Protein AF-A0A967M6R1-F1 (afdb_monomer)

Solvent-accessible surface area (backbone atoms only — not comparable to full-atom values): 4103 Å² total; per-residue (Å²): 136,78,91,60,90,78,68,56,63,72,60,50,55,52,65,74,66,59,60,94,87,64,85,85,85,87,75,66,98,80,66,86,76,68,89,83,65,88,84,81,89,69,77,77,51,95,71,34,66,38,74,76,81,73,108

Radius of gyration: 12.38 Å; Cα contacts (8 Å, |Δi|>4): 19; chains: 1; bounding box: 30×21×29 Å

Secondary structure (DSSP, 8-state):
---SS---HHHHHHHHH--TT-------TT----SSSPP-----BTTBS-HHHH-

Mean predicted aligned error: 2.41 Å

pLDDT: mean 96.68, std 2.09, range [85.62, 98.44]

Foldseek 3Di:
DDPDPPPDPVVVVVVVPDDPPDDDDQDDPPDDDDPPDDDDDPDPDVPVPPSVVVD

Structure (mmCIF, N/CA/C/O backbone):
data_AF-A0A967M6R1-F1
#
_entry.id   AF-A0A967M6R1-F1
#
loop_
_atom_site.group_PDB
_atom_site.id
_atom_site.type_symbol
_atom_site.label_atom_id
_atom_site.label_alt_id
_atom_site.label_comp_id
_atom_site.label_asym_id
_atom_site.label_entity_id
_atom_site.label_seq_id
_atom_site.pdbx_PDB_ins_code
_atom_site.Cartn_x
_atom_site.Cartn_y
_atom_site.Cartn_z
_atom_site.occupancy
_atom_site.B_iso_or_equiv
_atom_site.auth_seq_id
_atom_site.auth_comp_id
_atom_site.auth_asym_id
_atom_site.auth_atom_id
_atom_site.pdbx_PDB_model_num
ATOM 1 N N . MET A 1 1 ? 10.070 -0.234 17.911 1.00 85.62 1 MET A N 1
ATOM 2 C CA . MET A 1 1 ? 8.741 0.286 17.507 1.00 85.62 1 MET A CA 1
ATOM 3 C C . MET A 1 1 ? 8.929 1.571 16.716 1.00 85.62 1 MET A C 1
ATOM 5 O O . MET A 1 1 ? 9.795 2.361 17.077 1.00 85.62 1 MET A O 1
ATOM 9 N N . LYS A 1 2 ? 8.180 1.761 15.626 1.00 92.81 2 LYS A N 1
ATOM 10 C CA . LYS A 1 2 ? 8.294 2.941 14.753 1.00 92.81 2 LYS A CA 1
ATOM 11 C C . LYS A 1 2 ? 7.490 4.107 15.344 1.00 92.81 2 LYS A C 1
ATOM 13 O O . LYS A 1 2 ? 6.387 3.888 15.824 1.00 92.81 2 LYS A O 1
ATOM 18 N N . LYS A 1 3 ? 8.049 5.325 15.329 1.00 93.75 3 LYS A N 1
ATOM 19 C CA . LYS A 1 3 ? 7.415 6.538 15.898 1.00 93.75 3 LYS A CA 1
ATOM 20 C C . LYS A 1 3 ? 6.472 7.270 14.927 1.00 93.75 3 LYS A C 1
ATOM 22 O O . LYS A 1 3 ? 5.736 8.149 15.350 1.00 93.75 3 LYS A O 1
ATOM 27 N N . GLY A 1 4 ? 6.547 6.967 13.630 1.00 93.50 4 GLY A N 1
ATOM 28 C CA . GLY A 1 4 ? 5.776 7.649 12.586 1.00 93.50 4 GLY A CA 1
ATOM 29 C C . GLY A 1 4 ? 4.381 7.060 12.360 1.00 93.50 4 GLY A C 1
ATOM 30 O O . GLY A 1 4 ? 4.056 6.005 12.893 1.00 93.50 4 GLY A O 1
ATOM 31 N N . LYS A 1 5 ? 3.588 7.726 11.507 1.00 94.00 5 LYS A N 1
ATOM 32 C CA . LYS A 1 5 ? 2.206 7.329 11.174 1.00 94.00 5 LYS A CA 1
ATOM 33 C C . LYS A 1 5 ? 2.113 5.971 10.463 1.00 94.00 5 LYS A C 1
ATOM 35 O O . LYS A 1 5 ? 1.222 5.183 10.750 1.00 94.00 5 LYS A O 1
ATOM 40 N N . LEU A 1 6 ? 3.052 5.675 9.561 1.00 95.62 6 LEU A N 1
ATOM 41 C CA . LEU A 1 6 ? 3.091 4.399 8.847 1.00 95.62 6 LEU A CA 1
ATOM 42 C C . LEU A 1 6 ? 3.706 3.306 9.728 1.00 95.62 6 LEU A C 1
ATOM 44 O O . 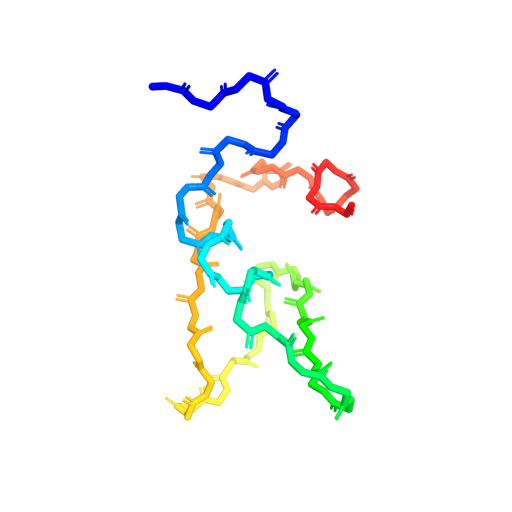LEU A 1 6 ? 4.933 3.218 9.816 1.00 95.62 6 LEU A O 1
ATOM 48 N N . ILE A 1 7 ? 2.870 2.469 10.340 1.00 96.75 7 ILE A N 1
ATOM 49 C CA . ILE A 1 7 ? 3.305 1.406 11.266 1.00 96.75 7 ILE A CA 1
ATOM 50 C C . ILE A 1 7 ? 3.327 -0.002 10.653 1.00 96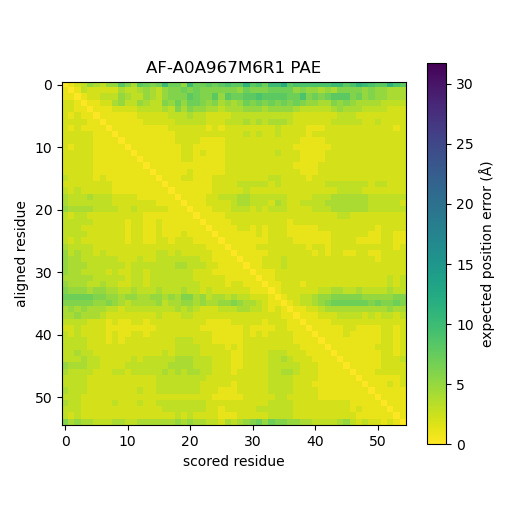.75 7 ILE A C 1
ATOM 52 O O . ILE A 1 7 ? 3.956 -0.893 11.219 1.00 96.75 7 ILE A O 1
ATOM 56 N N . ASN A 1 8 ? 2.688 -0.215 9.497 1.00 97.50 8 ASN A N 1
ATOM 57 C CA . ASN A 1 8 ? 2.697 -1.513 8.823 1.00 97.50 8 ASN 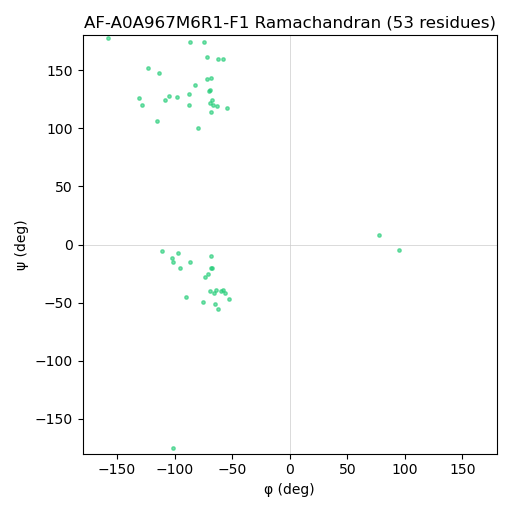A CA 1
ATOM 58 C C . ASN A 1 8 ? 4.120 -1.842 8.330 1.00 97.50 8 ASN A C 1
ATOM 60 O O . ASN A 1 8 ? 4.713 -1.085 7.553 1.00 97.50 8 ASN A O 1
ATOM 64 N N . GLN A 1 9 ? 4.683 -2.954 8.813 1.00 97.44 9 GLN A N 1
ATOM 65 C CA . GLN A 1 9 ? 6.060 -3.349 8.512 1.00 97.44 9 GLN A CA 1
ATOM 66 C C . GLN A 1 9 ? 6.261 -3.678 7.017 1.00 97.44 9 GLN A C 1
ATOM 68 O O . GLN A 1 9 ? 7.173 -3.091 6.433 1.00 97.44 9 GLN A O 1
ATOM 73 N N . PRO A 1 10 ? 5.450 -4.544 6.367 1.00 97.94 10 PRO A N 1
ATOM 74 C CA . PRO A 1 10 ? 5.554 -4.796 4.928 1.00 97.94 10 PRO A CA 1
ATOM 75 C C . PRO A 1 10 ? 5.525 -3.535 4.056 1.00 97.94 10 PRO A C 1
ATOM 77 O O . PRO A 1 10 ? 6.400 -3.382 3.207 1.00 97.94 10 PRO A O 1
ATOM 80 N N . ILE A 1 11 ? 4.585 -2.615 4.299 1.00 97.69 11 ILE A N 1
ATOM 81 C CA . ILE A 1 11 ? 4.481 -1.361 3.531 1.00 97.69 11 ILE A CA 1
ATOM 82 C C . ILE A 1 11 ? 5.702 -0.476 3.787 1.00 97.69 11 ILE A C 1
ATOM 84 O O . ILE A 1 11 ? 6.275 0.079 2.854 1.00 97.69 11 ILE A O 1
ATOM 88 N N . SER A 1 12 ? 6.152 -0.388 5.044 1.00 97.62 12 SER A N 1
ATOM 89 C CA . SER A 1 12 ? 7.368 0.360 5.385 1.00 97.62 12 SER A CA 1
ATOM 90 C C . SER A 1 12 ? 8.592 -0.158 4.630 1.00 97.62 12 SER A C 1
ATOM 92 O O . SER A 1 12 ? 9.417 0.646 4.213 1.00 97.62 12 SER A O 1
ATOM 94 N N . ALA A 1 13 ? 8.709 -1.477 4.461 1.00 97.75 13 ALA A N 1
ATOM 95 C CA . ALA A 1 13 ? 9.808 -2.088 3.723 1.00 97.75 13 ALA A CA 1
ATOM 96 C C . ALA A 1 13 ? 9.728 -1.804 2.216 1.00 97.75 13 ALA A C 1
ATOM 98 O O . ALA A 1 13 ? 10.759 -1.527 1.616 1.00 97.75 13 ALA A O 1
ATOM 99 N N . VAL A 1 14 ? 8.526 -1.839 1.622 1.00 97.94 14 VAL A N 1
ATOM 100 C CA . VAL A 1 14 ? 8.328 -1.494 0.202 1.00 97.94 14 VAL A CA 1
ATOM 101 C C . VAL A 1 14 ? 8.710 -0.038 -0.043 1.00 97.94 14 VAL A C 1
ATOM 103 O O . VAL A 1 14 ? 9.617 0.211 -0.823 1.00 97.94 14 VAL A O 1
ATOM 106 N N . ILE A 1 15 ? 8.117 0.908 0.694 1.00 97.25 15 ILE A N 1
ATOM 107 C CA . ILE A 1 15 ? 8.372 2.347 0.508 1.00 97.25 15 ILE A CA 1
ATOM 108 C C . ILE A 1 15 ? 9.850 2.698 0.717 1.00 97.25 15 ILE A C 1
ATOM 110 O O . ILE A 1 15 ? 10.398 3.505 -0.025 1.00 97.25 15 ILE A O 1
ATOM 114 N N . ALA A 1 16 ? 10.518 2.092 1.704 1.00 97.75 16 ALA A N 1
ATOM 115 C CA . ALA A 1 16 ? 11.941 2.343 1.939 1.00 97.75 16 ALA A CA 1
ATOM 116 C C . ALA A 1 16 ? 12.856 1.788 0.830 1.00 97.75 16 ALA A C 1
ATOM 118 O O . ALA A 1 16 ? 14.003 2.215 0.737 1.00 97.75 16 ALA A O 1
ATOM 119 N N . GLY A 1 17 ? 12.373 0.828 0.036 1.00 97.88 17 GLY A N 1
ATOM 120 C CA . GLY A 1 17 ? 13.109 0.217 -1.069 1.00 97.88 17 GLY A CA 1
ATOM 121 C C . GLY A 1 17 ? 12.804 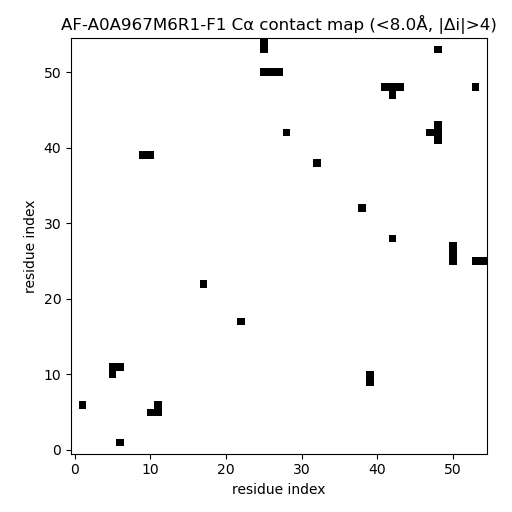0.809 -2.446 1.00 97.88 17 GLY A C 1
ATOM 122 O O . GLY A 1 17 ? 13.477 0.424 -3.394 1.00 97.88 17 GLY A O 1
ATOM 123 N N . MET A 1 18 ? 11.819 1.707 -2.566 1.00 98.31 18 MET A N 1
ATOM 124 C CA . MET A 1 18 ? 11.429 2.290 -3.855 1.00 98.31 18 MET A CA 1
ATOM 125 C C . MET A 1 18 ? 12.505 3.242 -4.395 1.00 98.31 18 MET A C 1
ATOM 127 O O . MET A 1 18 ? 12.992 4.127 -3.684 1.00 98.31 18 MET A O 1
ATOM 131 N N . GLY A 1 19 ? 12.844 3.074 -5.669 1.00 98.44 19 GLY A N 1
ATOM 132 C CA . GLY A 1 19 ? 13.701 3.950 -6.458 1.00 98.44 19 GLY A CA 1
ATOM 133 C C . GLY A 1 19 ? 12.922 4.876 -7.396 1.00 98.44 19 GLY A C 1
ATOM 134 O O . GLY A 1 19 ? 11.693 4.946 -7.393 1.00 98.44 19 GLY A O 1
ATOM 135 N N . HIS A 1 20 ? 13.656 5.625 -8.221 1.00 98.44 20 HIS A N 1
ATOM 136 C CA . HIS A 1 20 ? 13.044 6.486 -9.229 1.00 98.44 20 HIS A CA 1
ATOM 137 C C . HIS A 1 20 ? 12.388 5.646 -10.332 1.00 98.44 20 HIS A C 1
ATOM 139 O O . HIS A 1 20 ? 13.072 4.883 -11.007 1.00 98.44 20 HIS A O 1
ATOM 145 N N . GLY A 1 21 ? 11.082 5.836 -10.526 1.00 97.69 21 GLY A N 1
ATOM 146 C CA . GLY A 1 21 ? 10.292 5.112 -11.524 1.00 97.69 21 GLY A CA 1
ATOM 147 C C . GLY A 1 21 ? 9.571 3.878 -10.981 1.00 97.69 21 GLY A C 1
ATOM 148 O O . GLY A 1 21 ? 8.787 3.289 -11.716 1.00 97.69 21 GLY A O 1
ATOM 149 N N . ASP A 1 22 ? 9.784 3.515 -9.713 1.00 98.00 22 ASP A N 1
ATOM 150 C CA . ASP A 1 22 ? 9.015 2.445 -9.080 1.00 98.00 22 ASP A CA 1
ATOM 151 C C . ASP A 1 22 ? 7.579 2.899 -8.798 1.00 98.00 22 ASP A C 1
ATOM 153 O O . ASP A 1 22 ? 7.327 4.029 -8.370 1.00 98.00 22 ASP A O 1
ATOM 157 N N . GLU A 1 23 ? 6.635 1.980 -8.980 1.00 97.44 23 GLU A N 1
ATOM 158 C CA . GLU A 1 23 ? 5.209 2.219 -8.776 1.00 97.44 23 GLU A CA 1
ATOM 159 C C . GLU A 1 23 ? 4.669 1.398 -7.599 1.00 97.44 23 GLU A C 1
ATOM 161 O O . GLU A 1 23 ? 5.111 0.280 -7.322 1.00 97.44 23 GLU A O 1
ATOM 166 N N . LEU A 1 24 ? 3.678 1.957 -6.903 1.00 97.62 24 LEU A N 1
ATOM 167 C CA . LEU A 1 24 ? 2.941 1.293 -5.833 1.00 97.62 24 LEU A CA 1
ATOM 168 C C . LEU A 1 24 ? 1.444 1.481 -6.076 1.00 97.62 24 LEU A C 1
ATOM 170 O O . LEU A 1 24 ? 0.971 2.607 -6.209 1.00 97.62 24 LEU A O 1
ATOM 174 N N . VAL A 1 25 ? 0.701 0.376 -6.104 1.00 97.88 25 VAL A N 1
ATOM 175 C CA . VAL A 1 25 ? -0.746 0.381 -6.338 1.00 97.88 25 VAL A CA 1
ATOM 176 C C . VAL A 1 25 ? -1.486 0.139 -5.027 1.00 97.88 25 VAL A C 1
ATOM 178 O O . VAL A 1 25 ? -1.234 -0.848 -4.335 1.00 97.88 25 VAL A O 1
ATOM 181 N N . ILE A 1 26 ? -2.436 1.021 -4.719 1.00 97.94 26 ILE A N 1
ATOM 182 C CA . ILE A 1 26 ? -3.475 0.785 -3.712 1.00 97.94 26 ILE A CA 1
ATOM 183 C C . ILE A 1 26 ? -4.720 0.333 -4.467 1.00 97.94 26 ILE A C 1
ATOM 185 O O . ILE A 1 26 ? -5.148 0.988 -5.416 1.00 97.94 26 ILE A O 1
ATOM 189 N N . ALA A 1 27 ? -5.278 -0.803 -4.065 1.00 97.38 27 ALA A N 1
ATOM 190 C CA . ALA A 1 27 ? -6.352 -1.472 -4.781 1.00 97.38 27 ALA A CA 1
ATOM 191 C C . ALA A 1 27 ? -7.577 -1.672 -3.888 1.00 97.38 27 ALA A C 1
ATOM 193 O O . ALA A 1 27 ? -7.455 -1.824 -2.671 1.00 97.38 27 ALA A O 1
ATOM 194 N N . ASP A 1 28 ? -8.758 -1.711 -4.504 1.00 97.62 28 ASP A N 1
ATOM 195 C CA . ASP A 1 28 ? -9.949 -2.241 -3.848 1.00 97.62 28 ASP A CA 1
ATOM 196 C C . ASP A 1 28 ? -9.910 -3.782 -3.765 1.00 97.62 28 ASP A C 1
ATOM 198 O O . ASP A 1 28 ? -9.025 -4.447 -4.306 1.00 97.62 28 ASP A O 1
ATOM 202 N N . ALA A 1 29 ? -10.891 -4.366 -3.071 1.00 97.12 29 ALA A N 1
ATOM 203 C CA . ALA A 1 29 ? -10.967 -5.809 -2.840 1.00 97.12 29 ALA A CA 1
ATOM 204 C C . ALA A 1 29 ? -11.264 -6.650 -4.103 1.00 97.12 29 ALA A C 1
ATOM 206 O O . ALA A 1 29 ? -11.214 -7.879 -4.032 1.00 97.12 29 ALA A O 1
ATOM 207 N N . GLY A 1 30 ? -11.626 -6.021 -5.223 1.00 97.06 30 GLY A N 1
ATOM 208 C CA . GLY A 1 30 ? -12.007 -6.680 -6.471 1.00 97.06 30 GLY A CA 1
ATOM 209 C C . GLY A 1 30 ? -10.923 -6.671 -7.548 1.00 97.06 30 GLY A C 1
ATOM 210 O O . GLY A 1 30 ? -11.074 -7.382 -8.543 1.00 97.06 30 GLY A O 1
ATOM 211 N N . LEU A 1 31 ? -9.844 -5.901 -7.383 1.00 97.75 31 LEU A N 1
ATOM 212 C CA . LEU A 1 31 ? -8.804 -5.789 -8.405 1.00 97.75 31 LEU A CA 1
ATOM 213 C C . LEU A 1 31 ? -8.029 -7.117 -8.572 1.00 97.75 31 LEU A C 1
ATOM 215 O O . LEU A 1 31 ? -7.448 -7.615 -7.602 1.00 97.75 31 LEU A O 1
ATOM 219 N N . PRO A 1 32 ? -7.951 -7.693 -9.788 1.00 97.06 32 PRO A N 1
ATOM 220 C CA . PRO A 1 32 ? -7.075 -8.829 -10.047 1.00 97.06 32 PRO A CA 1
ATOM 221 C C . PRO A 1 32 ? -5.604 -8.395 -9.989 1.00 97.06 32 PRO A C 1
ATOM 223 O O . PRO A 1 32 ? -5.214 -7.400 -10.595 1.00 97.06 32 PRO A O 1
ATOM 226 N N . ILE A 1 33 ? -4.776 -9.167 -9.281 1.00 96.88 33 ILE A N 1
ATOM 227 C CA . ILE A 1 33 ? -3.344 -8.888 -9.109 1.00 96.88 33 ILE A CA 1
ATOM 228 C C . ILE A 1 33 ? -2.545 -9.915 -9.931 1.00 96.88 33 ILE A C 1
ATOM 230 O O . ILE A 1 33 ? -2.746 -11.116 -9.721 1.00 96.88 33 ILE A O 1
ATOM 234 N N . PRO A 1 34 ? -1.657 -9.489 -10.853 1.00 96.12 34 PRO A N 1
ATOM 235 C CA . PRO A 1 34 ? -0.743 -10.393 -11.557 1.00 96.12 34 PRO A CA 1
ATOM 236 C C . PRO A 1 34 ? 0.161 -11.168 -10.583 1.00 96.12 34 PRO A C 1
ATOM 238 O O . PRO A 1 34 ? 0.357 -10.758 -9.444 1.00 96.12 34 PRO A O 1
ATOM 241 N N . THR A 1 35 ? 0.742 -12.290 -11.009 1.00 93.88 35 THR A N 1
ATOM 242 C CA . THR A 1 35 ? 1.531 -13.165 -10.114 1.00 93.88 35 THR A 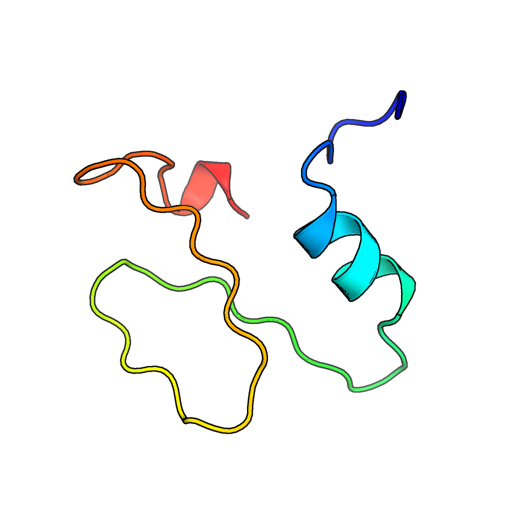CA 1
ATOM 243 C C . THR A 1 35 ? 2.874 -12.563 -9.686 1.00 93.88 35 THR A C 1
ATOM 245 O O . THR A 1 35 ? 3.407 -12.922 -8.641 1.00 93.88 35 THR A O 1
ATOM 248 N N . GLU A 1 36 ? 3.427 -11.663 -10.495 1.00 95.12 36 GLU A N 1
ATOM 249 C CA . GLU A 1 36 ? 4.765 -11.092 -10.322 1.00 95.12 36 GLU A CA 1
ATOM 250 C C . GLU A 1 36 ? 4.874 -10.041 -9.197 1.00 95.12 36 GLU A C 1
ATOM 252 O O . GLU A 1 36 ? 5.792 -10.157 -8.379 1.00 95.12 36 GLU A O 1
ATOM 257 N N . PRO A 1 37 ? 3.998 -9.016 -9.097 1.00 94.31 37 PRO A N 1
ATOM 258 C CA . PRO A 1 37 ? 4.126 -7.998 -8.062 1.00 94.31 37 PRO A CA 1
ATOM 259 C C . PRO A 1 37 ? 3.853 -8.557 -6.664 1.00 94.31 37 PRO A C 1
ATOM 261 O O . PRO A 1 37 ? 2.943 -9.354 -6.425 1.00 94.3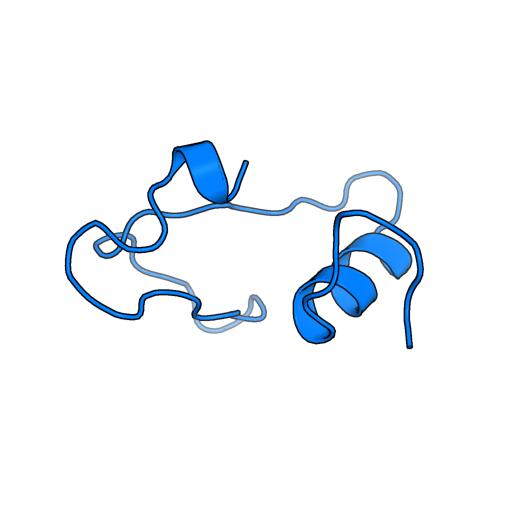1 37 PRO A O 1
ATOM 264 N N . ARG A 1 38 ? 4.612 -8.056 -5.685 1.00 95.38 38 ARG A N 1
ATOM 265 C CA . ARG A 1 38 ? 4.385 -8.372 -4.274 1.00 95.38 38 ARG A CA 1
ATOM 266 C C . ARG A 1 38 ? 3.009 -7.861 -3.831 1.00 95.38 38 ARG A C 1
ATOM 268 O O . ARG A 1 38 ? 2.781 -6.657 -3.777 1.00 95.38 38 ARG A O 1
ATOM 275 N N . ARG A 1 39 ? 2.136 -8.770 -3.391 1.00 96.69 39 ARG A N 1
ATOM 276 C CA . ARG A 1 39 ? 0.845 -8.444 -2.762 1.00 96.69 39 ARG A CA 1
ATOM 277 C C . ARG A 1 39 ? 0.995 -8.238 -1.251 1.00 96.69 39 ARG A C 1
ATOM 279 O O . ARG A 1 39 ? 1.529 -9.101 -0.555 1.00 96.69 39 ARG A O 1
ATOM 286 N N . ILE A 1 40 ? 0.472 -7.124 -0.737 1.00 97.88 40 ILE A N 1
ATOM 287 C CA . ILE A 1 40 ? 0.245 -6.897 0.699 1.00 97.88 40 ILE A CA 1
ATOM 288 C C . ILE A 1 40 ? -1.265 -6.782 0.901 1.00 97.88 40 ILE A C 1
ATOM 290 O O . ILE A 1 40 ? -1.861 -5.786 0.509 1.00 97.88 40 ILE A O 1
ATOM 294 N N . ASP A 1 41 ? -1.880 -7.812 1.481 1.00 97.25 41 ASP A N 1
ATOM 295 C CA . ASP A 1 41 ? -3.318 -7.814 1.746 1.00 97.25 41 ASP A CA 1
ATOM 296 C C . ASP A 1 41 ? -3.617 -7.178 3.107 1.00 97.25 41 ASP A C 1
ATOM 298 O O . ASP A 1 41 ? -3.117 -7.633 4.139 1.00 97.25 41 ASP A O 1
ATOM 302 N N . LEU A 1 42 ? -4.399 -6.100 3.092 1.00 97.62 42 LEU A N 1
ATOM 303 C CA . LEU A 1 42 ? -4.838 -5.378 4.286 1.00 97.62 42 LEU A CA 1
ATOM 304 C C . LEU A 1 42 ? -6.339 -5.550 4.548 1.00 97.62 42 LEU A C 1
ATOM 306 O O . LEU A 1 42 ? -6.819 -5.058 5.569 1.00 97.62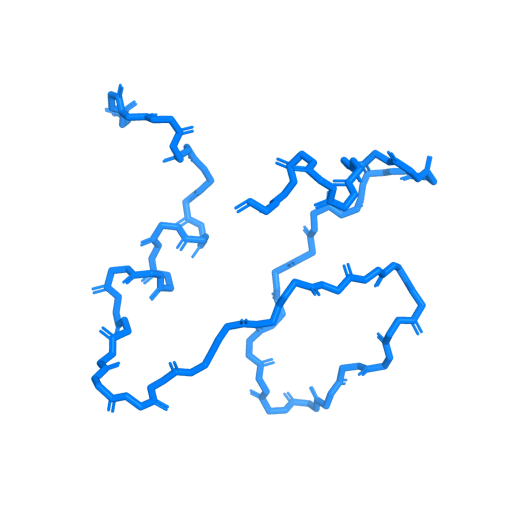 42 LEU A O 1
ATOM 310 N N . ALA A 1 43 ? -7.083 -6.203 3.648 1.00 97.62 43 ALA A N 1
ATOM 311 C CA . ALA A 1 43 ? -8.531 -6.306 3.756 1.00 97.62 43 ALA A CA 1
ATOM 312 C C . ALA A 1 43 ? -8.909 -7.194 4.949 1.00 97.62 43 ALA A C 1
ATOM 314 O O . ALA A 1 43 ? -8.658 -8.398 4.958 1.00 97.62 43 ALA A O 1
ATOM 315 N N . LEU A 1 44 ? -9.538 -6.594 5.961 1.00 97.88 44 LEU A N 1
ATOM 316 C CA . LEU A 1 44 ? -10.033 -7.322 7.129 1.00 97.88 44 LEU A CA 1
ATOM 317 C C . LEU A 1 44 ? -11.471 -7.797 6.907 1.00 97.88 44 LEU A C 1
ATOM 319 O O . LEU A 1 44 ? -11.830 -8.931 7.213 1.00 97.88 44 LEU A O 1
ATOM 323 N N . THR A 1 45 ? -12.307 -6.902 6.390 1.00 97.94 45 THR A N 1
ATOM 324 C CA . THR A 1 45 ? -13.701 -7.159 6.023 1.00 97.94 45 THR A CA 1
ATOM 325 C C . THR A 1 45 ? -14.147 -6.118 4.995 1.00 97.94 45 THR A C 1
ATOM 327 O O . THR A 1 45 ? -13.383 -5.221 4.634 1.00 97.94 45 THR A O 1
ATOM 330 N N . LYS A 1 46 ? -15.383 -6.219 4.494 1.00 97.62 46 LYS A N 1
ATOM 331 C CA . LYS A 1 46 ? -15.920 -5.282 3.498 1.00 97.62 46 LYS A CA 1
ATOM 332 C C . LYS A 1 46 ? -15.797 -3.838 3.999 1.00 97.62 46 LYS A C 1
ATOM 334 O O . LYS A 1 46 ? -16.408 -3.477 5.000 1.00 97.62 46 LYS A O 1
ATOM 339 N N . GLY A 1 47 ? -15.020 -3.031 3.276 1.00 96.31 47 GLY A N 1
ATOM 340 C CA . GLY A 1 47 ? -14.814 -1.609 3.558 1.00 96.31 47 GLY A CA 1
ATOM 341 C C . GLY A 1 47 ? -13.852 -1.291 4.707 1.00 96.31 47 GLY A C 1
ATOM 342 O O . GLY A 1 47 ? -13.775 -0.125 5.082 1.00 96.31 47 GLY A O 1
ATOM 343 N N . ILE A 1 48 ? -13.145 -2.280 5.274 1.00 97.81 48 ILE A N 1
ATOM 344 C CA . ILE A 1 48 ? -12.184 -2.062 6.366 1.00 97.81 48 ILE A CA 1
ATOM 345 C C . ILE A 1 48 ? -10.824 -2.700 6.026 1.00 97.81 48 ILE A C 1
ATOM 347 O O . ILE A 1 48 ? -10.756 -3.929 5.900 1.00 97.81 48 ILE A O 1
ATOM 351 N N . PRO A 1 49 ? -9.736 -1.907 5.963 1.00 97.69 49 PRO A N 1
ATOM 352 C CA . PRO A 1 49 ? -9.722 -0.436 5.955 1.00 97.69 49 PRO A CA 1
ATOM 353 C C . PRO A 1 49 ? -10.447 0.133 4.723 1.00 97.69 49 PRO A C 1
ATOM 355 O O . PRO A 1 49 ? -10.627 -0.575 3.727 1.00 97.69 49 PRO A O 1
ATOM 358 N N . SER A 1 50 ? -10.874 1.401 4.776 1.00 98.12 50 SER A N 1
ATOM 359 C CA . SER A 1 50 ? -11.381 2.052 3.566 1.00 98.12 50 SER A CA 1
ATOM 360 C C . SER A 1 50 ? -10.229 2.358 2.605 1.00 98.12 50 SER A C 1
ATOM 362 O O . SER A 1 50 ? -9.059 2.418 2.998 1.00 98.12 50 SER A O 1
ATOM 364 N N . PHE A 1 51 ? -10.555 2.582 1.329 1.00 97.62 51 PHE A N 1
ATOM 365 C CA . PHE A 1 51 ? -9.556 2.978 0.335 1.00 97.62 51 PHE A CA 1
ATOM 366 C C . PHE A 1 51 ? -8.810 4.254 0.766 1.00 97.62 51 PHE A C 1
ATOM 368 O O . PHE A 1 51 ? -7.589 4.315 0.676 1.00 97.62 51 PHE A O 1
ATOM 375 N N . LEU A 1 52 ? -9.536 5.239 1.309 1.00 97.50 52 LEU A N 1
ATOM 376 C CA . LEU A 1 52 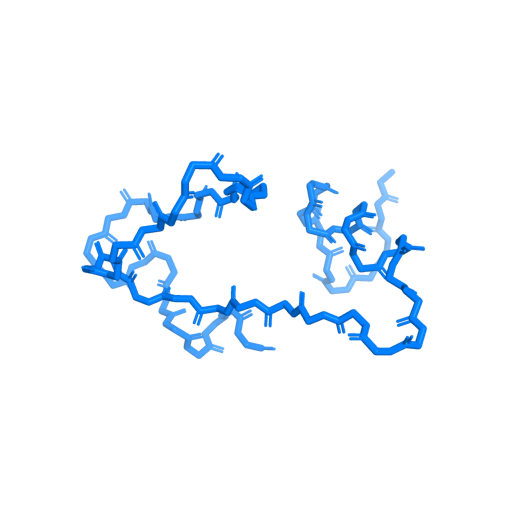? -8.963 6.511 1.756 1.00 97.50 52 LEU A CA 1
ATOM 377 C C . LEU A 1 52 ? -8.161 6.397 3.055 1.00 97.50 52 LEU A C 1
ATOM 379 O O . LEU A 1 52 ? -7.229 7.166 3.234 1.00 97.50 52 LEU A O 1
ATOM 383 N N . ASP A 1 53 ? -8.470 5.439 3.935 1.00 96.12 53 ASP A N 1
ATOM 384 C CA . ASP A 1 53 ? -7.629 5.181 5.117 1.00 96.12 53 ASP A CA 1
ATOM 385 C C . ASP A 1 53 ? -6.255 4.608 4.734 1.00 96.12 53 ASP A C 1
ATOM 387 O O . ASP A 1 53 ? -5.320 4.638 5.536 1.00 96.12 53 ASP A O 1
ATOM 391 N N . THR A 1 54 ? -6.152 4.037 3.530 1.00 96.56 54 THR A N 1
ATOM 392 C CA . THR A 1 54 ? -4.945 3.366 3.030 1.00 96.56 54 THR A CA 1
ATOM 393 C C . THR A 1 54 ? -4.067 4.285 2.169 1.00 96.56 54 THR A C 1
ATOM 395 O O . THR A 1 54 ? -2.880 3.992 2.017 1.00 96.56 54 THR A O 1
ATOM 398 N N . LEU A 1 55 ? -4.630 5.372 1.626 1.00 92.81 55 LEU A N 1
ATOM 399 C CA . LEU A 1 55 ? -3.954 6.367 0.780 1.00 92.81 55 LEU A CA 1
ATOM 400 C C . LEU A 1 55 ? -3.093 7.341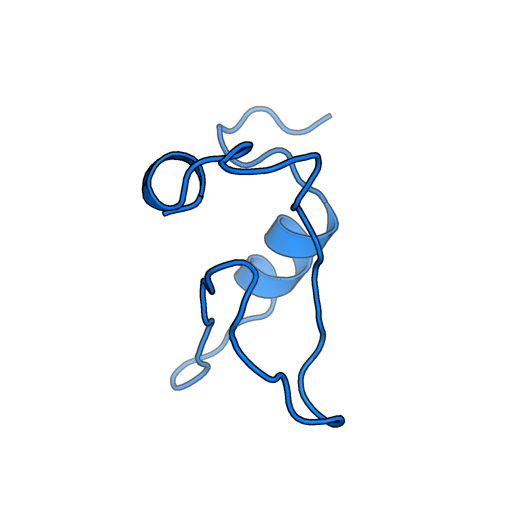 1.599 1.00 92.81 55 LEU A C 1
ATOM 402 O O . LEU A 1 55 ? -1.919 7.540 1.212 1.00 92.81 55 LEU A O 1
#

Sequence (55 aa):
MKKGKLINQPISAVIAGMGHGDELVIADAGLPIPTEPRRIDLALTKGIPSFLDTL